Protein AF-A0A920P006-F1 (afdb_monomer)

Sequence (59 aa):
MFTKRAMENGVLYGSLKPKEITKQILDLDKIEIKPSSITLNKEINKTGKYKAKNNFILK

Foldseek 3Di:
DDDFDADPQQFGPDWDALVNVQVVCCVPVVDHDDSVQWDFPDTHGGDDDGDTDGDDDDD

Solvent-accessible surface area (backbone atoms only — not comparable to full-atom values): 3861 Å² total; per-residue (Å²): 136,93,82,80,65,54,47,97,89,35,39,35,79,59,68,64,48,48,61,59,53,28,54,47,41,29,70,76,70,66,44,90,52,62,40,88,41,51,45,69,89,60,86,43,40,53,72,79,90,78,82,66,54,73,67,82,80,89,127

Secondary structure (DSSP, 8-state):
-----B-TTSEEEEEE-HHHHHHHHHHHH-----GGGEE-SS-EEESS----EE-----

Radius of gyration: 12.61 Å; Cα contacts (8 Å, |Δi|>4): 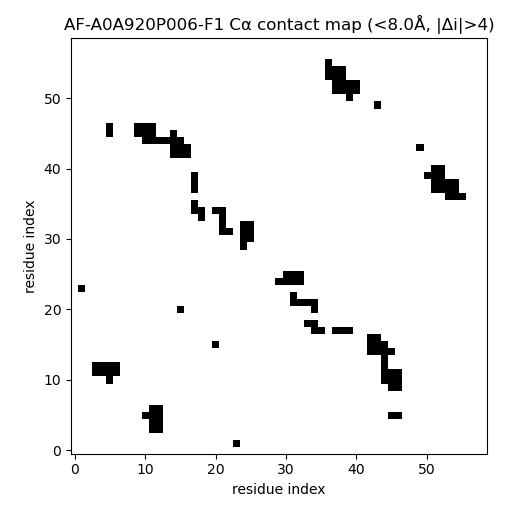69; chains: 1; bounding box: 26×19×37 Å

Mean predicted aligned error: 5.81 Å

Nearest PDB structures (foldseek):
  487d-assembly1_K  TM=9.146E-01  e=1.525E-02  Geobacillus stearothermophilus
  6n1d-assembly1_AL09  TM=8.146E-01  e=5.824E-03  Thermus thermophilus HB27
  4wzd-assembly2_69  TM=7.885E-01  e=1.874E-02  Thermus thermophilus HB8
  4v8d-assembly2_DK  TM=8.646E-01  e=2.468E-02  Thermus thermophilus HB8
  6gsk-assembly1_61  TM=8.212E-01  e=3.249E-02  Thermus thermophilus HB8

pLDDT: mean 82.34, std 11.64, range [41.19, 90.94]

Structure (mmCIF, N/CA/C/O backbone):
data_AF-A0A920P006-F1
#
_entry.id   AF-A0A920P006-F1
#
loop_
_atom_site.group_PDB
_atom_site.id
_atom_site.type_symbol
_atom_site.label_atom_id
_atom_site.label_alt_id
_atom_site.label_comp_id
_atom_site.label_asym_id
_atom_site.label_entity_id
_atom_site.label_seq_id
_atom_site.pdbx_PDB_ins_code
_atom_site.Cartn_x
_atom_site.Cartn_y
_atom_site.Cartn_z
_atom_site.occupancy
_atom_site.B_iso_or_equiv
_atom_site.auth_seq_id
_atom_site.auth_comp_id
_atom_site.auth_asym_id
_atom_site.auth_atom_id
_atom_site.pdbx_PDB_model_num
ATOM 1 N N . MET A 1 1 ? -7.709 5.095 -11.659 1.00 50.22 1 MET A N 1
ATOM 2 C CA . MET A 1 1 ? -6.645 4.071 -11.792 1.00 50.22 1 MET A CA 1
ATOM 3 C C . MET A 1 1 ? -5.388 4.597 -11.118 1.00 50.22 1 MET A C 1
ATOM 5 O O . MET A 1 1 ? -5.007 5.723 -11.404 1.00 50.22 1 MET A O 1
ATOM 9 N N . PHE A 1 2 ? -4.770 3.833 -10.215 1.00 63.66 2 PHE A N 1
ATOM 10 C CA . PHE A 1 2 ? -3.477 4.192 -9.623 1.00 63.66 2 PHE A CA 1
ATOM 11 C C . PHE A 1 2 ? -2.350 3.638 -10.495 1.00 63.66 2 PHE A C 1
ATOM 13 O O . PHE A 1 2 ? -2.279 2.432 -10.725 1.00 63.66 2 PHE A O 1
ATOM 20 N N . THR A 1 3 ? -1.470 4.512 -10.972 1.00 66.38 3 THR A N 1
ATOM 21 C CA . THR A 1 3 ? -0.315 4.142 -11.797 1.00 66.38 3 THR A CA 1
ATOM 22 C C . THR A 1 3 ? 0.960 4.612 -11.120 1.00 66.38 3 THR A C 1
ATOM 24 O O . THR A 1 3 ? 1.251 5.807 -11.078 1.00 66.38 3 THR A O 1
ATOM 27 N N . LYS A 1 4 ? 1.733 3.660 -10.593 1.00 76.31 4 LYS A N 1
ATOM 28 C CA . LYS A 1 4 ? 3.098 3.899 -10.116 1.00 76.31 4 LYS A CA 1
ATOM 29 C C . LYS A 1 4 ? 4.059 3.606 -11.262 1.00 76.31 4 LYS A C 1
ATOM 31 O O . LYS A 1 4 ? 3.893 2.606 -11.958 1.00 76.31 4 LYS A O 1
ATOM 36 N N . ARG A 1 5 ? 5.037 4.488 -11.482 1.00 79.50 5 ARG A N 1
ATOM 37 C CA . ARG A 1 5 ? 6.022 4.297 -12.554 1.00 79.50 5 ARG A CA 1
ATOM 38 C C . ARG A 1 5 ? 6.850 3.046 -12.262 1.00 79.50 5 ARG A C 1
ATOM 40 O O . ARG A 1 5 ? 7.354 2.877 -11.149 1.00 79.50 5 ARG A O 1
ATOM 47 N N . ALA A 1 6 ? 6.994 2.206 -13.277 1.00 85.81 6 ALA A N 1
ATOM 48 C CA . ALA A 1 6 ? 7.868 1.046 -13.273 1.00 85.81 6 ALA A CA 1
ATOM 49 C C . ALA A 1 6 ? 8.941 1.222 -14.350 1.00 85.81 6 ALA A C 1
ATOM 51 O O . ALA A 1 6 ? 8.703 1.863 -15.372 1.00 85.81 6 ALA A O 1
ATOM 52 N N . MET A 1 7 ? 10.114 0.656 -14.100 1.00 88.50 7 MET A N 1
ATOM 53 C CA . MET A 1 7 ? 11.146 0.406 -15.095 1.00 88.50 7 MET A CA 1
ATOM 54 C C . MET A 1 7 ? 10.658 -0.633 -16.112 1.00 88.50 7 MET A C 1
ATOM 56 O O . MET A 1 7 ? 9.708 -1.375 -15.856 1.00 88.50 7 MET A O 1
ATOM 60 N N . GLU A 1 8 ? 11.353 -0.731 -17.243 1.00 86.94 8 GLU A N 1
ATOM 61 C CA . GLU A 1 8 ? 11.013 -1.645 -18.344 1.00 86.94 8 GLU A CA 1
ATOM 62 C C . GLU A 1 8 ? 11.006 -3.126 -17.916 1.00 86.94 8 GLU A C 1
ATOM 64 O O . GLU A 1 8 ? 10.204 -3.924 -18.388 1.00 86.94 8 GLU A O 1
ATOM 69 N N . ASN A 1 9 ? 11.819 -3.482 -16.916 1.00 86.31 9 ASN A N 1
ATOM 70 C CA . ASN A 1 9 ? 11.857 -4.816 -16.304 1.00 86.31 9 ASN A CA 1
ATOM 71 C C . ASN A 1 9 ? 10.763 -5.058 -15.234 1.00 86.31 9 ASN A C 1
ATOM 73 O O . ASN A 1 9 ? 10.797 -6.063 -14.509 1.00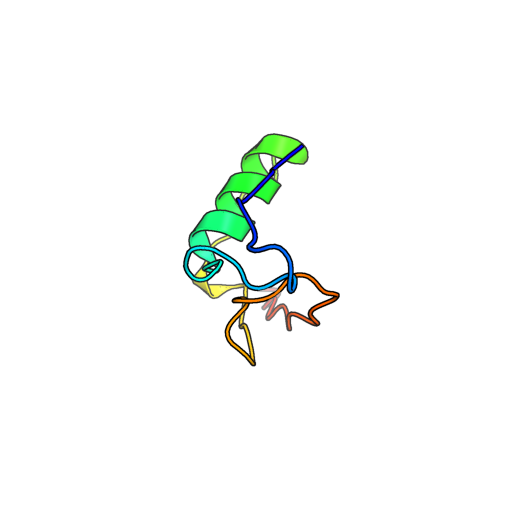 86.31 9 ASN A O 1
ATOM 77 N N . GLY A 1 10 ? 9.825 -4.119 -15.086 1.00 85.69 10 GLY A N 1
ATOM 78 C CA . GLY A 1 10 ? 8.703 -4.180 -14.155 1.00 85.69 10 GLY A CA 1
ATOM 79 C C . GLY A 1 10 ? 9.034 -3.819 -12.706 1.00 85.69 10 GLY A C 1
ATOM 80 O O . GLY A 1 10 ? 8.147 -3.949 -11.861 1.00 85.69 10 GLY A O 1
ATOM 81 N N . VAL A 1 11 ? 10.261 -3.393 -12.387 1.00 88.69 11 VAL A N 1
ATOM 82 C CA . VAL A 1 11 ? 10.645 -2.920 -11.042 1.00 88.69 11 VAL A CA 1
ATOM 83 C C . VAL A 1 11 ? 10.135 -1.495 -10.829 1.00 88.69 11 VAL A C 1
ATOM 85 O O . VAL A 1 11 ? 10.259 -0.644 -11.699 1.00 88.69 11 VAL A O 1
ATOM 88 N N . LEU A 1 12 ? 9.540 -1.221 -9.677 1.00 89.38 12 LEU A N 1
ATOM 89 C CA . LEU A 1 12 ? 8.950 0.069 -9.341 1.00 89.38 12 LEU A CA 1
ATOM 90 C C . LEU A 1 12 ? 10.027 1.092 -8.961 1.00 89.38 12 LEU A C 1
ATOM 92 O O . LEU A 1 12 ? 11.013 0.764 -8.299 1.00 89.38 12 LEU A O 1
ATOM 96 N N . TYR A 1 13 ? 9.804 2.357 -9.326 1.00 86.06 13 TYR A N 1
ATOM 97 C CA . TYR A 1 13 ? 10.581 3.468 -8.777 1.00 86.0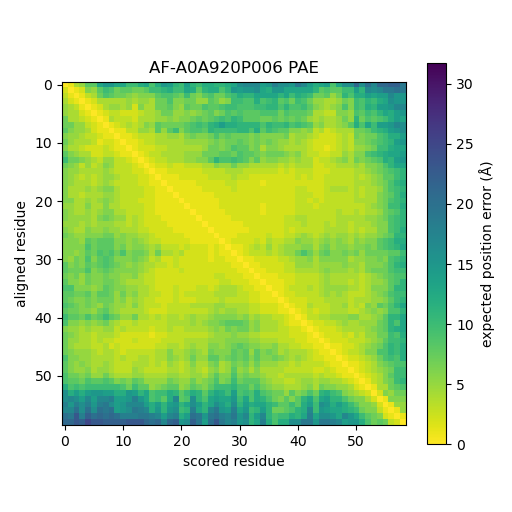6 13 TYR A CA 1
ATOM 98 C C . TYR A 1 13 ? 10.156 3.691 -7.316 1.00 86.06 13 TYR A C 1
ATOM 100 O O . TYR A 1 13 ? 9.223 4.440 -7.019 1.00 86.06 13 TYR A O 1
ATOM 108 N N . GLY A 1 14 ? 10.814 2.963 -6.412 1.00 85.25 14 GLY A N 1
ATOM 109 C 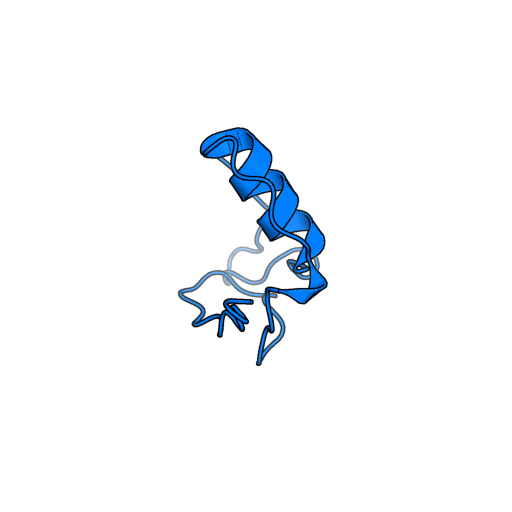CA . GLY A 1 14 ? 10.483 2.878 -4.989 1.00 85.25 14 GLY A CA 1
ATOM 110 C C . GLY A 1 14 ? 9.516 1.738 -4.657 1.00 85.25 14 GLY A C 1
ATOM 111 O O . GLY A 1 14 ? 9.004 1.049 -5.534 1.00 85.25 14 GLY A O 1
ATOM 112 N N . SER A 1 15 ? 9.239 1.537 -3.370 1.00 86.94 15 SER A N 1
ATOM 113 C CA . SER A 1 15 ? 8.328 0.491 -2.903 1.00 86.94 15 SER A CA 1
ATOM 114 C C . SER A 1 15 ? 6.926 1.016 -2.615 1.00 86.94 15 SER A C 1
ATOM 116 O O . SER A 1 15 ? 6.735 2.181 -2.265 1.00 86.94 15 SER A O 1
ATOM 118 N N . LEU A 1 16 ? 5.915 0.172 -2.816 1.00 88.38 16 LEU A N 1
ATOM 119 C CA . LEU A 1 16 ? 4.533 0.444 -2.435 1.00 88.38 16 LEU A CA 1
ATOM 120 C C . LEU A 1 16 ? 4.333 0.069 -0.966 1.00 88.38 16 LEU A C 1
ATOM 122 O O . LEU A 1 16 ? 4.435 -1.099 -0.584 1.00 88.38 16 LEU A O 1
ATOM 126 N N . LYS A 1 17 ? 4.056 1.080 -0.141 1.00 88.69 17 LYS A N 1
ATOM 127 C CA . LYS A 1 17 ? 3.847 0.904 1.30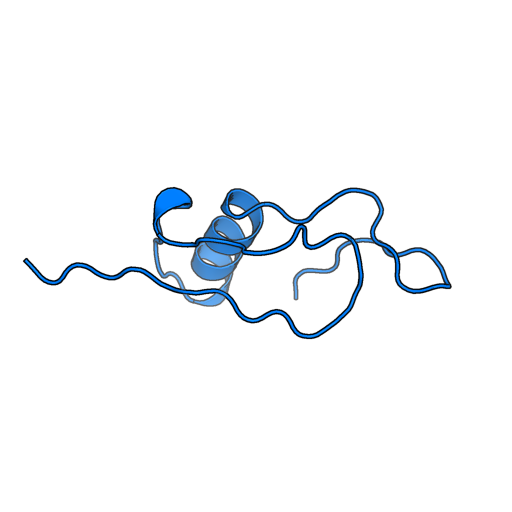1 1.00 88.69 17 LYS A CA 1
ATOM 128 C C . LYS A 1 17 ? 2.366 0.674 1.634 1.00 88.69 17 LYS A C 1
ATOM 130 O O . LYS A 1 17 ? 1.505 1.182 0.915 1.00 88.69 17 LYS A O 1
ATOM 135 N N . PRO A 1 18 ? 2.042 0.035 2.778 1.00 89.81 18 PRO A N 1
ATOM 136 C CA . PRO A 1 18 ? 0.658 -0.153 3.229 1.00 89.81 18 PRO A CA 1
ATOM 137 C C . PRO A 1 18 ? -0.161 1.143 3.245 1.00 89.81 18 PRO A C 1
ATOM 139 O O . PRO A 1 18 ? -1.315 1.147 2.844 1.00 89.81 18 PRO A O 1
ATOM 142 N N . LYS A 1 19 ? 0.465 2.266 3.622 1.00 90.25 19 LYS A N 1
ATOM 143 C CA . LYS A 1 19 ? -0.164 3.595 3.646 1.00 90.25 19 LYS A CA 1
ATOM 144 C C . LYS A 1 19 ? -0.647 4.073 2.270 1.00 90.25 19 LYS A C 1
ATOM 146 O O . LYS A 1 19 ? -1.681 4.727 2.184 1.00 90.25 19 LYS A O 1
ATOM 151 N N . GLU A 1 20 ? 0.098 3.780 1.203 1.00 89.12 20 GLU A N 1
ATOM 152 C CA . GLU A 1 20 ? -0.337 4.104 -0.164 1.00 89.12 20 GLU A CA 1
ATOM 153 C C . GLU A 1 20 ? -1.523 3.225 -0.573 1.00 89.12 20 GLU A C 1
ATOM 155 O O . GLU A 1 20 ? -2.482 3.722 -1.158 1.00 89.12 20 GLU A O 1
ATOM 160 N N . ILE A 1 21 ? -1.490 1.940 -0.203 1.00 89.06 21 ILE A N 1
ATOM 161 C CA . ILE A 1 21 ? -2.562 0.980 -0.492 1.00 89.06 21 ILE A CA 1
ATOM 162 C C . ILE A 1 21 ? -3.862 1.417 0.189 1.00 89.06 21 ILE A C 1
ATOM 164 O O . ILE A 1 21 ? -4.891 1.520 -0.471 1.00 89.06 21 ILE A O 1
ATOM 168 N N . THR A 1 22 ? -3.821 1.745 1.485 1.00 90.38 22 THR A N 1
ATOM 169 C CA . THR A 1 22 ? -5.016 2.190 2.218 1.00 90.38 22 THR A CA 1
ATOM 170 C C . THR A 1 22 ? -5.574 3.498 1.681 1.00 90.38 22 THR A C 1
ATOM 172 O O . THR A 1 22 ? -6.789 3.644 1.592 1.00 90.38 22 THR A O 1
ATOM 175 N N . LYS A 1 23 ? -4.708 4.440 1.281 1.00 90.94 23 LYS A N 1
ATOM 176 C CA . LYS A 1 23 ? -5.150 5.690 0.653 1.00 90.94 23 LYS A CA 1
ATOM 177 C C . LYS A 1 23 ? -5.886 5.415 -0.659 1.00 90.94 23 LYS A C 1
ATOM 179 O O . LYS A 1 23 ? -6.890 6.065 -0.921 1.00 90.94 23 LYS A O 1
ATOM 184 N N . GLN A 1 24 ? -5.426 4.445 -1.452 1.00 88.31 24 GLN A N 1
ATOM 185 C CA . GLN A 1 24 ? -6.130 4.083 -2.678 1.00 88.31 24 GLN A CA 1
ATOM 186 C C . GLN A 1 24 ? -7.444 3.358 -2.451 1.00 88.31 24 GLN A C 1
ATOM 188 O O . GLN A 1 24 ? -8.387 3.632 -3.182 1.00 88.31 24 GLN A O 1
ATOM 193 N N . ILE A 1 25 ? -7.518 2.467 -1.467 1.00 88.94 25 ILE A N 1
ATOM 194 C CA . ILE A 1 25 ? -8.779 1.802 -1.123 1.00 88.94 25 ILE A CA 1
ATOM 195 C C . ILE A 1 25 ? -9.805 2.844 -0.650 1.00 88.94 25 ILE A C 1
ATOM 197 O O . ILE A 1 25 ? -10.960 2.811 -1.063 1.00 88.94 25 ILE A O 1
ATOM 201 N N . LEU A 1 26 ? -9.372 3.837 0.134 1.00 90.94 26 LEU A N 1
ATOM 202 C CA . LEU A 1 26 ? -10.228 4.959 0.515 1.00 90.94 26 LEU A 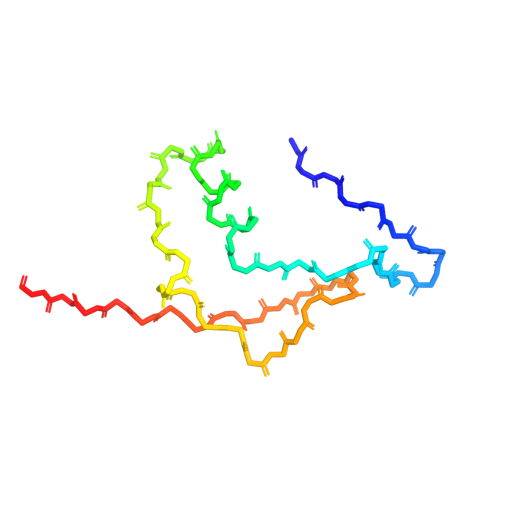CA 1
ATOM 203 C C . LEU A 1 26 ? -10.662 5.800 -0.695 1.00 90.94 26 LEU A C 1
ATOM 205 O O . LEU A 1 26 ? -11.796 6.259 -0.752 1.00 90.94 26 LEU A O 1
ATOM 209 N N . ASP A 1 27 ? -9.782 6.031 -1.664 1.00 90.94 27 ASP A N 1
ATOM 210 C CA . ASP A 1 27 ? -10.103 6.838 -2.843 1.00 90.94 27 ASP A CA 1
ATOM 211 C C . ASP A 1 27 ? -11.094 6.136 -3.788 1.00 90.94 27 ASP A C 1
ATOM 213 O O . ASP A 1 27 ? -12.081 6.751 -4.200 1.00 90.94 27 ASP A O 1
ATOM 217 N N . LEU A 1 28 ? -10.851 4.849 -4.071 1.00 88.56 28 LEU A N 1
ATOM 218 C CA . LEU A 1 28 ? -11.602 4.032 -5.030 1.00 88.56 28 LEU A CA 1
ATOM 219 C C . LEU A 1 28 ? -12.905 3.480 -4.447 1.00 88.56 28 LEU A C 1
ATOM 221 O O . LEU A 1 28 ? -13.950 3.597 -5.080 1.00 88.56 28 LEU A O 1
ATOM 225 N N . ASP A 1 29 ? -12.839 2.903 -3.248 1.00 89.25 29 ASP A N 1
ATOM 226 C CA . ASP A 1 29 ? -13.949 2.169 -2.633 1.00 89.25 29 ASP A CA 1
ATOM 227 C C . ASP A 1 29 ? -14.606 2.952 -1.485 1.00 89.25 29 ASP A C 1
ATOM 229 O O . ASP A 1 29 ? -15.608 2.508 -0.931 1.00 89.25 29 ASP A O 1
ATOM 233 N N . LYS A 1 30 ? -14.057 4.119 -1.106 1.00 90.38 30 LYS A N 1
ATOM 234 C CA . LYS A 1 30 ? -14.503 4.910 0.062 1.00 90.38 30 LYS A CA 1
ATOM 235 C C . LYS A 1 30 ? -14.432 4.141 1.385 1.00 90.38 30 LYS A C 1
ATOM 237 O O . LYS A 1 30 ? -15.082 4.517 2.356 1.00 90.38 30 LYS A O 1
ATOM 242 N N . ILE A 1 31 ? -13.593 3.104 1.450 1.00 90.31 31 ILE A N 1
ATOM 243 C CA . ILE A 1 31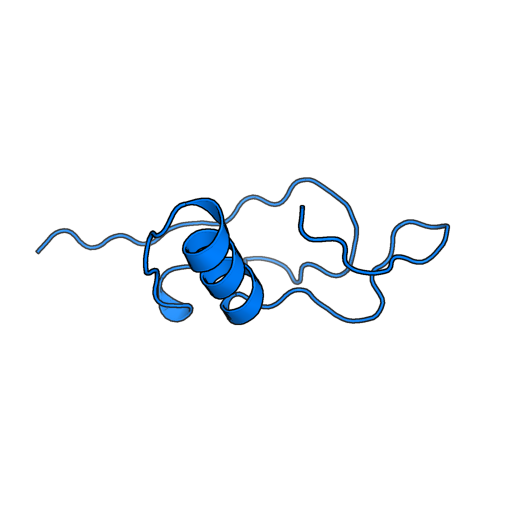 ? -13.380 2.297 2.655 1.00 90.31 31 ILE A CA 1
ATOM 244 C C . ILE A 1 31 ? -12.135 2.802 3.385 1.00 90.31 31 ILE A C 1
ATOM 246 O O . ILE A 1 31 ? -11.017 2.735 2.870 1.00 90.31 31 ILE A O 1
ATOM 250 N N . GLU A 1 32 ? -12.313 3.271 4.620 1.00 89.88 32 GLU A N 1
ATOM 251 C CA . GLU A 1 32 ? -11.195 3.669 5.470 1.00 89.88 32 GLU A CA 1
ATOM 252 C C . GLU A 1 32 ? -10.559 2.443 6.140 1.00 89.88 32 GLU A C 1
ATOM 254 O O . GLU A 1 32 ? -11.156 1.781 6.988 1.00 89.88 32 GLU A O 1
ATOM 259 N N . ILE A 1 33 ? -9.316 2.143 5.757 1.00 88.50 33 ILE A N 1
ATOM 260 C CA . ILE A 1 33 ? -8.526 1.048 6.327 1.00 88.50 33 ILE A CA 1
ATOM 261 C C . ILE A 1 33 ? -7.276 1.630 6.981 1.00 88.50 33 ILE A C 1
ATOM 263 O O . ILE A 1 33 ? -6.587 2.475 6.408 1.00 88.50 33 ILE A O 1
ATOM 267 N N . LYS A 1 34 ? -6.935 1.147 8.178 1.00 89.81 34 LYS A N 1
ATOM 268 C CA . LYS A 1 34 ? -5.684 1.529 8.841 1.00 89.81 34 LYS A CA 1
ATOM 269 C C . LYS A 1 34 ? -4.499 0.809 8.188 1.00 89.81 34 LYS A C 1
ATOM 271 O O . LYS A 1 34 ? -4.568 -0.406 8.010 1.00 89.81 34 LYS A O 1
ATOM 276 N N . PRO A 1 35 ? -3.371 1.495 7.912 1.00 88.25 35 PRO A N 1
ATOM 277 C CA . PRO A 1 35 ? -2.181 0.857 7.344 1.00 88.25 35 PRO A CA 1
ATOM 278 C C . PRO A 1 35 ? -1.695 -0.350 8.156 1.00 88.25 35 PRO A C 1
ATOM 280 O O . PRO A 1 35 ? -1.251 -1.331 7.573 1.00 88.25 35 PRO A O 1
ATOM 283 N N . SER A 1 36 ? -1.843 -0.308 9.485 1.00 87.62 36 SER A N 1
ATOM 284 C CA . SER A 1 36 ? -1.483 -1.405 10.394 1.00 87.62 36 SER A CA 1
ATOM 285 C C . SER A 1 36 ? -2.318 -2.678 10.209 1.00 87.62 36 SER A C 1
ATOM 287 O O . SER A 1 36 ? -1.889 -3.743 10.637 1.00 87.62 36 SER A O 1
ATOM 289 N N . SER A 1 37 ? -3.497 -2.594 9.584 1.00 85.75 37 SER A N 1
ATOM 290 C CA . SER A 1 37 ? -4.334 -3.764 9.280 1.00 85.75 37 SER A CA 1
ATOM 291 C C . SER A 1 37 ? -3.797 -4.583 8.103 1.00 85.75 37 SER A C 1
ATOM 293 O O . SER A 1 37 ? -4.134 -5.761 7.978 1.00 85.75 37 SER A O 1
ATOM 295 N N . ILE A 1 38 ? -2.949 -3.978 7.264 1.00 86.88 38 ILE A N 1
ATOM 296 C CA . ILE A 1 38 ? -2.329 -4.620 6.107 1.00 86.88 38 ILE A CA 1
ATOM 297 C C . ILE A 1 38 ? -0.909 -5.034 6.486 1.00 86.88 38 ILE A C 1
ATOM 299 O O . ILE A 1 38 ? -0.018 -4.196 6.627 1.00 86.88 38 ILE A O 1
ATOM 303 N N . THR A 1 39 ? -0.675 -6.341 6.593 1.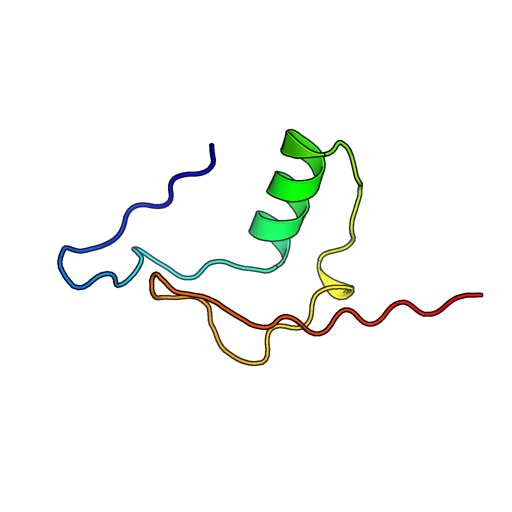00 85.75 39 THR A N 1
ATOM 304 C CA . THR A 1 39 ? 0.682 -6.879 6.735 1.00 85.75 39 THR A CA 1
ATOM 305 C C . THR A 1 39 ? 1.184 -7.369 5.383 1.00 85.75 39 THR A C 1
ATOM 307 O O . THR A 1 39 ? 0.583 -8.249 4.760 1.00 85.75 39 THR A O 1
ATOM 310 N N . LEU A 1 40 ? 2.298 -6.794 4.928 1.00 84.25 40 LEU A N 1
ATOM 311 C CA . LEU A 1 40 ? 2.993 -7.219 3.717 1.00 84.25 40 LEU A CA 1
ATOM 312 C C . LEU A 1 40 ? 4.158 -8.133 4.103 1.00 84.25 40 LEU A C 1
ATOM 314 O O . LEU A 1 40 ? 5.110 -7.694 4.738 1.00 84.25 40 LEU A O 1
ATOM 318 N N . ASN A 1 41 ? 4.102 -9.402 3.695 1.00 82.75 41 ASN A N 1
ATOM 319 C CA . ASN A 1 41 ? 5.178 -10.369 3.953 1.00 82.75 41 ASN A CA 1
ATOM 320 C C . ASN A 1 41 ? 6.449 -10.085 3.137 1.00 82.75 41 ASN A C 1
ATOM 322 O O . ASN A 1 41 ? 7.518 -10.599 3.455 1.00 82.75 41 ASN A O 1
ATOM 326 N N . LYS A 1 42 ? 6.317 -9.327 2.046 1.00 84.19 42 LYS A N 1
ATOM 327 C CA . LYS A 1 42 ? 7.411 -8.910 1.171 1.00 84.19 42 LYS A CA 1
ATOM 328 C C . LYS A 1 42 ? 7.170 -7.482 0.722 1.00 84.19 42 LYS A C 1
ATOM 330 O O . LYS A 1 42 ? 6.025 -7.069 0.540 1.00 84.19 42 LYS A O 1
ATOM 335 N N . GLU A 1 43 ? 8.259 -6.758 0.509 1.00 87.19 43 GLU A N 1
ATOM 336 C CA . GLU A 1 43 ? 8.193 -5.443 -0.104 1.00 87.19 43 GLU A CA 1
ATOM 337 C C . GLU A 1 43 ? 7.606 -5.539 -1.521 1.00 87.19 43 GLU A C 1
ATOM 339 O O . GLU A 1 43 ? 7.969 -6.410 -2.315 1.00 87.19 43 GLU A O 1
ATOM 344 N N . ILE A 1 44 ? 6.690 -4.626 -1.839 1.00 90.06 44 ILE A N 1
ATOM 345 C CA . ILE A 1 44 ? 6.111 -4.490 -3.174 1.00 90.06 44 ILE A CA 1
ATOM 346 C C . ILE A 1 44 ? 6.963 -3.477 -3.941 1.00 90.06 44 ILE A C 1
ATOM 348 O O . ILE A 1 44 ? 6.672 -2.283 -3.955 1.00 90.06 44 ILE A O 1
ATOM 352 N N . ASN A 1 45 ? 8.048 -3.945 -4.547 1.00 90.06 45 ASN A N 1
ATOM 353 C CA . ASN A 1 45 ? 8.945 -3.135 -5.378 1.00 90.06 45 ASN A CA 1
ATOM 354 C C . ASN A 1 45 ? 8.954 -3.580 -6.847 1.00 90.06 45 ASN A C 1
ATOM 356 O O . ASN A 1 45 ? 9.743 -3.082 -7.642 1.00 90.06 45 ASN A O 1
ATOM 360 N N . LYS A 1 46 ? 8.076 -4.509 -7.224 1.00 89.50 46 LYS A N 1
ATOM 361 C CA . LYS A 1 46 ? 7.919 -4.982 -8.595 1.00 89.50 46 LYS A CA 1
ATOM 362 C C . LYS A 1 46 ? 6.436 -5.058 -8.939 1.00 89.50 46 LYS A C 1
ATOM 364 O O . LYS A 1 46 ? 5.574 -5.139 -8.068 1.00 89.50 46 LYS A O 1
ATOM 369 N N . THR A 1 47 ? 6.124 -4.990 -10.218 1.00 85.44 47 THR A N 1
ATOM 370 C CA . THR A 1 47 ? 4.780 -5.272 -10.719 1.00 85.44 47 THR A CA 1
ATOM 371 C C . THR A 1 47 ? 4.492 -6.769 -10.582 1.00 85.44 47 THR A C 1
ATOM 373 O O . THR A 1 47 ? 5.349 -7.614 -10.844 1.00 85.44 47 THR A O 1
ATOM 376 N N . GLY A 1 48 ? 3.296 -7.113 -10.108 1.00 84.25 48 GLY A N 1
ATOM 377 C CA . GLY A 1 48 ? 2.923 -8.502 -9.858 1.00 84.25 48 GLY A CA 1
ATOM 378 C C . GLY A 1 48 ? 1.705 -8.641 -8.952 1.00 84.25 48 GLY A C 1
ATOM 379 O O . GLY A 1 48 ? 1.124 -7.655 -8.500 1.00 84.25 48 GLY A O 1
ATOM 380 N N . LYS A 1 49 ? 1.320 -9.892 -8.682 1.00 82.81 49 LYS A N 1
ATOM 381 C CA . LYS A 1 49 ? 0.258 -10.227 -7.727 1.00 82.81 49 LYS A CA 1
ATOM 382 C C . LYS A 1 49 ? 0.880 -10.514 -6.367 1.00 82.81 49 LYS A C 1
ATOM 384 O O . LYS A 1 49 ? 1.695 -11.424 -6.234 1.00 82.81 49 LYS A O 1
ATOM 389 N N . TYR A 1 50 ? 0.455 -9.765 -5.360 1.00 84.75 50 TYR A N 1
ATOM 390 C CA . TYR A 1 50 ? 0.922 -9.909 -3.988 1.00 84.75 50 TYR A CA 1
ATOM 391 C C . TYR A 1 50 ? -0.223 -10.406 -3.115 1.00 84.75 50 TYR A C 1
ATOM 393 O O . TYR A 1 50 ? -1.345 -9.915 -3.212 1.00 84.75 50 TYR A O 1
ATOM 401 N N . LYS A 1 51 ? 0.057 -11.389 -2.258 1.00 79.38 51 LYS A N 1
ATOM 402 C CA . LYS A 1 51 ? -0.878 -11.802 -1.210 1.00 79.38 51 LYS A CA 1
ATOM 403 C C . LYS A 1 51 ? -0.615 -10.937 0.017 1.00 79.38 51 LYS A C 1
ATOM 405 O O . LYS A 1 51 ? 0.489 -10.967 0.556 1.00 79.38 51 LYS A O 1
ATOM 410 N N . ALA A 1 52 ? -1.619 -10.179 0.440 1.00 77.31 52 ALA A N 1
ATOM 411 C CA . ALA A 1 52 ? -1.607 -9.483 1.718 1.00 77.31 52 ALA A CA 1
ATOM 412 C C . ALA A 1 52 ? -2.427 -10.293 2.725 1.00 77.31 52 ALA A C 1
ATOM 414 O O . ALA A 1 52 ? -3.503 -10.796 2.388 1.00 77.31 52 ALA A O 1
ATOM 415 N N . LYS A 1 53 ? -1.925 -10.430 3.954 1.00 76.88 53 LYS A N 1
ATOM 416 C CA . LYS A 1 53 ? -2.714 -10.996 5.049 1.00 76.88 53 LYS A CA 1
ATOM 417 C C . LYS A 1 53 ? -3.411 -9.838 5.757 1.00 76.88 53 LYS A C 1
ATOM 419 O O . LYS A 1 53 ? -2.742 -8.979 6.329 1.00 76.88 53 LYS A O 1
ATOM 424 N N . ASN A 1 54 ? -4.740 -9.822 5.709 1.00 66.25 54 ASN A N 1
ATOM 425 C CA . ASN A 1 54 ? -5.536 -8.913 6.524 1.00 66.25 54 ASN A CA 1
ATOM 426 C C . ASN A 1 54 ? -5.769 -9.550 7.892 1.00 66.25 54 ASN A C 1
ATOM 428 O O . ASN A 1 54 ? -6.275 -10.668 7.985 1.00 66.25 54 ASN A O 1
ATOM 432 N N . ASN A 1 55 ? -5.398 -8.834 8.949 1.00 65.69 55 ASN A N 1
ATOM 433 C CA . ASN A 1 55 ? -5.681 -9.230 10.323 1.00 65.69 55 ASN A CA 1
ATOM 434 C C . ASN A 1 55 ? -6.874 -8.411 10.835 1.00 65.69 55 ASN A C 1
ATOM 436 O O . ASN A 1 55 ? -6.691 -7.376 11.476 1.00 65.69 55 ASN A O 1
ATOM 440 N N . PHE A 1 56 ? -8.095 -8.845 10.512 1.00 63.16 56 PHE A N 1
ATOM 441 C CA . PHE A 1 56 ? -9.307 -8.277 11.105 1.00 63.16 56 PHE A CA 1
ATOM 442 C C . PHE A 1 56 ? -9.570 -8.958 12.447 1.00 63.16 56 PHE A C 1
ATOM 444 O O . PHE A 1 56 ? -9.737 -10.173 12.507 1.00 63.16 56 PHE A O 1
ATOM 451 N N . ILE A 1 57 ? -9.588 -8.170 13.519 1.00 55.25 57 ILE A N 1
ATOM 452 C CA . ILE A 1 57 ? -10.028 -8.617 14.840 1.00 55.25 57 ILE A CA 1
ATOM 453 C C . ILE A 1 57 ? -11.463 -8.109 14.972 1.00 55.25 57 ILE A C 1
ATOM 455 O O . ILE A 1 57 ? -11.669 -6.904 15.106 1.00 55.25 57 ILE A O 1
ATOM 459 N N . LEU A 1 58 ? -12.443 -9.006 14.849 1.00 41.19 58 LEU A N 1
ATOM 460 C CA . LEU A 1 58 ? -13.831 -8.702 15.199 1.00 41.19 58 LEU A CA 1
ATOM 461 C C . LEU A 1 58 ? -13.893 -8.579 16.725 1.00 41.19 58 LEU A C 1
ATOM 463 O O . LEU A 1 58 ? -13.386 -9.457 17.426 1.00 41.19 58 LEU A O 1
ATOM 467 N N . LYS A 1 59 ? -14.434 -7.468 17.219 1.00 45.62 59 LYS A N 1
ATOM 468 C CA . LYS A 1 59 ? -14.568 -7.170 18.644 1.00 45.62 59 LYS A C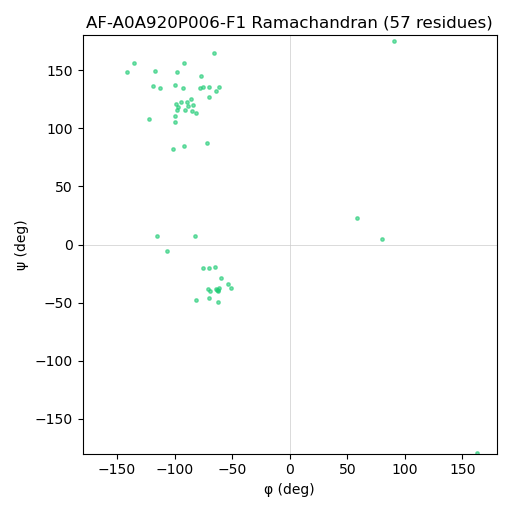A 1
ATOM 469 C C . LYS A 1 59 ? -16.030 -6.934 18.972 1.00 45.62 59 LYS A C 1
ATOM 471 O O . LYS A 1 59 ? -16.709 -6.346 18.101 1.00 45.62 59 LYS A O 1
#